Protein AF-A0A4Y2UMC3-F1 (afdb_monomer_lite)

Sequence (117 aa):
MDRKAISCRWVLRKKRDGKYKARLVAHGFMQEEGVDYFETFSPVISMPALRLLLIIMLNENFNVLVLDVKTAFLNGELNETIHMDQPKGYVDKTGNLKQAPRHWYQKFLNFMNKLRF

Radius of gyration: 18.72 Å; chains: 1; bounding box: 35×42×53 Å

Organism: Araneus ventricosus (NCBI:txid182803)

InterPro domains:
  IPR013103 Reverse transcriptase, RNA-dependent DNA polymerase [PF07727] (2-117)

Foldseek 3Di:
DDDDAFEWEWDWDQDPVRDIDIDIGTPPVVDDDVGRHVDDDDPDDDPVRVVVVVVVCVVVVHDDDDDDDPPLLVPFDDPDFHHHDDYPPDDDDDDGDDCSNVRSVVVVVVVVVVVVD

Structure (mmCIF, N/CA/C/O backbone):
data_AF-A0A4Y2UMC3-F1
#
_entry.id   AF-A0A4Y2UMC3-F1
#
loop_
_atom_site.group_PDB
_atom_site.id
_atom_site.type_symbol
_atom_site.label_atom_id
_atom_site.label_alt_id
_atom_site.label_comp_id
_atom_site.label_asym_id
_atom_site.label_entity_id
_atom_site.label_seq_id
_atom_site.pdbx_PDB_ins_code
_atom_site.Cartn_x
_atom_site.Cartn_y
_atom_site.Cartn_z
_atom_site.occupancy
_atom_site.B_iso_or_equiv
_atom_site.auth_seq_id
_atom_site.auth_comp_id
_atom_site.auth_asym_id
_atom_site.auth_atom_id
_atom_site.pdbx_PDB_model_num
ATOM 1 N N . MET A 1 1 ? 11.856 15.500 -20.822 1.00 45.88 1 MET A N 1
ATOM 2 C CA . MET A 1 1 ? 12.917 14.618 -20.297 1.00 45.88 1 MET A CA 1
ATOM 3 C C . MET A 1 1 ? 12.334 13.222 -20.252 1.00 45.88 1 MET A C 1
ATOM 5 O O . MET A 1 1 ? 11.365 13.026 -19.528 1.00 45.88 1 MET A O 1
ATOM 9 N N . ASP A 1 2 ? 12.828 12.310 -21.088 1.00 54.19 2 ASP A N 1
ATOM 10 C CA . ASP A 1 2 ? 12.359 10.921 -21.099 1.00 54.19 2 ASP A CA 1
ATOM 11 C C . ASP A 1 2 ? 12.698 10.257 -19.765 1.00 54.19 2 ASP A C 1
ATOM 13 O O . ASP A 1 2 ? 13.868 10.112 -19.408 1.00 54.19 2 ASP A O 1
ATOM 17 N N . ARG A 1 3 ? 11.666 9.890 -19.001 1.00 65.44 3 ARG A N 1
ATOM 18 C CA . ARG A 1 3 ? 11.836 9.162 -17.742 1.00 65.44 3 ARG A CA 1
ATOM 19 C C . ARG A 1 3 ? 12.123 7.699 -18.057 1.00 65.44 3 ARG A C 1
ATOM 21 O O . ARG A 1 3 ? 11.335 7.035 -18.731 1.00 65.44 3 ARG A O 1
ATOM 28 N N . LYS A 1 4 ? 13.254 7.197 -17.562 1.00 74.81 4 LYS A N 1
ATOM 29 C CA . LYS A 1 4 ? 13.681 5.807 -17.743 1.00 74.81 4 LYS A CA 1
ATOM 30 C C . LYS A 1 4 ? 12.655 4.850 -17.129 1.00 74.81 4 LYS A C 1
ATOM 32 O O . LYS A 1 4 ? 12.164 5.073 -16.025 1.00 74.81 4 LYS A O 1
ATOM 37 N N . ALA A 1 5 ? 12.343 3.772 -17.843 1.00 79.38 5 ALA A N 1
ATOM 38 C CA . ALA A 1 5 ? 11.424 2.759 -17.346 1.00 79.38 5 ALA A CA 1
ATOM 39 C C . ALA A 1 5 ? 12.024 1.987 -16.159 1.00 79.38 5 ALA A C 1
ATOM 41 O O . ALA A 1 5 ? 13.206 1.638 -16.128 1.00 79.38 5 ALA A O 1
ATOM 42 N N . ILE A 1 6 ? 11.182 1.718 -15.165 1.00 83.69 6 ILE A N 1
ATOM 43 C CA . ILE A 1 6 ? 11.537 0.954 -13.975 1.00 83.69 6 ILE A CA 1
ATOM 44 C C . ILE A 1 6 ? 11.337 -0.529 -14.286 1.00 83.69 6 ILE A C 1
ATOM 46 O O . ILE A 1 6 ? 10.217 -0.980 -14.503 1.00 83.69 6 ILE A O 1
ATOM 50 N N . SER A 1 7 ? 12.400 -1.322 -14.251 1.00 85.25 7 SER A N 1
ATOM 51 C CA . SER A 1 7 ? 12.295 -2.778 -14.374 1.00 85.25 7 SER A CA 1
ATOM 52 C C . SER A 1 7 ? 11.427 -3.422 -13.287 1.00 85.25 7 SER A C 1
ATOM 54 O O . SER A 1 7 ? 11.264 -2.902 -12.178 1.00 85.25 7 SER A O 1
ATOM 56 N N . CYS A 1 8 ? 10.870 -4.593 -13.588 1.00 87.50 8 CYS A N 1
ATOM 57 C CA . CYS A 1 8 ? 9.981 -5.327 -12.694 1.00 87.50 8 CYS A CA 1
ATOM 58 C C . CYS A 1 8 ? 10.352 -6.812 -12.595 1.00 87.50 8 CYS A C 1
ATOM 60 O O . CYS A 1 8 ? 11.130 -7.344 -13.391 1.00 87.50 8 CYS A O 1
ATOM 62 N N . ARG A 1 9 ? 9.793 -7.506 -11.598 1.00 88.12 9 ARG A N 1
ATOM 63 C CA . ARG A 1 9 ? 9.912 -8.962 -11.462 1.00 88.12 9 ARG A CA 1
ATOM 64 C C . ARG A 1 9 ? 8.647 -9.602 -10.912 1.00 88.12 9 ARG A C 1
ATOM 66 O O . ARG A 1 9 ? 7.899 -9.000 -10.140 1.00 88.12 9 ARG A O 1
ATOM 73 N N . TRP A 1 10 ? 8.477 -10.877 -11.236 1.00 88.06 10 TRP A N 1
ATOM 74 C CA . TRP A 1 10 ? 7.497 -11.736 -10.587 1.00 88.06 10 TRP A CA 1
ATOM 75 C C . TRP A 1 10 ? 8.022 -12.242 -9.241 1.00 88.06 10 TRP A C 1
ATOM 77 O O . TRP A 1 10 ? 9.147 -12.733 -9.132 1.00 88.06 10 TRP A O 1
ATOM 87 N N . VAL A 1 11 ? 7.180 -12.146 -8.214 1.00 90.56 11 VAL A N 1
ATOM 88 C CA . VAL A 1 11 ? 7.384 -12.764 -6.901 1.00 90.56 11 VAL A CA 1
ATOM 89 C C . VAL A 1 11 ? 6.314 -13.830 -6.710 1.00 90.56 11 VAL A C 1
ATOM 91 O O . VAL A 1 11 ? 5.126 -13.521 -6.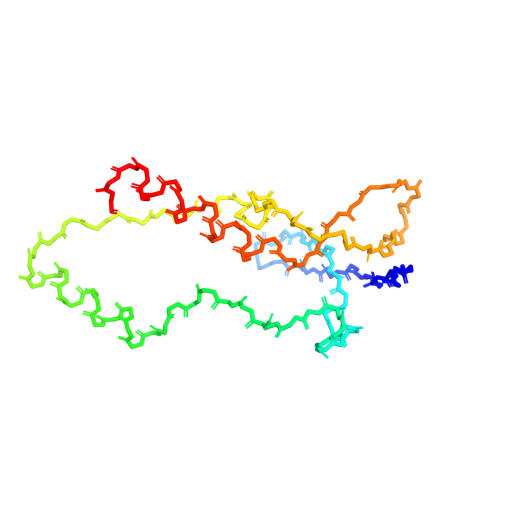575 1.00 90.56 11 VAL A O 1
ATOM 94 N N . LEU A 1 12 ? 6.746 -15.089 -6.689 1.00 92.25 12 LEU A N 1
ATOM 95 C CA . LEU A 1 12 ? 5.888 -16.253 -6.499 1.00 92.25 12 LEU A CA 1
ATOM 96 C C . LEU A 1 12 ? 5.992 -16.738 -5.054 1.00 92.25 12 LEU A C 1
ATOM 98 O O . LEU A 1 12 ? 7.085 -16.869 -4.507 1.00 92.25 12 LEU A O 1
ATOM 102 N N . ARG A 1 13 ? 4.852 -17.002 -4.416 1.00 94.25 13 ARG A N 1
ATOM 103 C CA . ARG A 1 13 ? 4.807 -17.544 -3.055 1.00 94.25 13 ARG A CA 1
ATOM 104 C C . ARG A 1 13 ? 3.673 -18.546 -2.913 1.00 94.25 13 ARG A C 1
ATOM 106 O O . ARG A 1 13 ? 2.523 -18.211 -3.189 1.00 94.25 13 ARG A O 1
ATOM 113 N N . LYS A 1 14 ? 3.985 -19.737 -2.399 1.00 95.88 14 LYS A N 1
ATOM 114 C CA . LYS A 1 14 ? 2.978 -20.690 -1.923 1.00 95.88 14 LYS A CA 1
ATOM 115 C C . LYS A 1 14 ? 2.542 -20.292 -0.512 1.00 95.88 14 LYS A C 1
ATOM 117 O O . LYS A 1 14 ? 3.374 -20.032 0.359 1.00 95.88 14 LYS A O 1
ATOM 122 N N . LYS A 1 15 ? 1.239 -20.155 -0.304 1.00 92.31 15 LYS A N 1
ATOM 123 C CA . LYS A 1 15 ? 0.639 -19.892 1.003 1.00 92.31 15 LYS A CA 1
ATOM 124 C C . LYS A 1 15 ? 0.494 -21.199 1.791 1.00 92.31 15 LYS A C 1
ATOM 126 O O . LYS A 1 15 ? 0.495 -22.284 1.216 1.00 92.31 15 LYS A O 1
ATOM 131 N N . ARG A 1 16 ? 0.340 -21.078 3.115 1.00 93.25 16 ARG A N 1
ATOM 132 C CA . ARG A 1 16 ? 0.115 -22.225 4.015 1.00 93.25 16 ARG A CA 1
ATOM 133 C C . ARG A 1 16 ? -1.187 -22.976 3.701 1.00 93.25 16 ARG A C 1
ATOM 135 O O . ARG A 1 16 ? -1.236 -24.177 3.897 1.00 93.25 16 ARG A O 1
ATOM 142 N N . ASP A 1 17 ? -2.189 -22.292 3.147 1.00 94.06 17 ASP A N 1
ATOM 143 C CA . ASP A 1 17 ? -3.472 -22.861 2.698 1.00 94.06 17 ASP A CA 1
ATOM 144 C C . ASP A 1 17 ? -3.389 -23.576 1.329 1.00 94.06 17 ASP A C 1
ATOM 146 O O . ASP A 1 17 ? -4.412 -23.856 0.712 1.00 94.06 17 ASP A O 1
ATOM 150 N N . GLY A 1 18 ? -2.181 -23.826 0.808 1.00 93.12 18 GLY A N 1
ATOM 151 C CA . GLY A 1 18 ? -1.954 -24.517 -0.464 1.00 93.12 18 GLY A CA 1
ATOM 152 C C . GLY A 1 18 ? -2.061 -23.636 -1.714 1.00 93.12 18 GLY A C 1
ATOM 153 O O . GLY A 1 18 ? -1.643 -24.069 -2.788 1.00 93.12 18 GLY A O 1
ATOM 154 N N . LYS A 1 19 ? -2.541 -22.389 -1.602 1.00 95.12 19 LYS A N 1
ATOM 155 C CA . LYS A 1 19 ? -2.719 -21.490 -2.755 1.00 95.12 19 LYS A CA 1
ATOM 156 C C . LYS A 1 19 ? -1.393 -20.901 -3.238 1.00 95.12 19 LYS A C 1
ATOM 158 O O . LYS A 1 19 ? -0.551 -20.479 -2.442 1.00 95.12 19 LYS A O 1
ATOM 163 N N . TYR A 1 20 ? -1.239 -20.777 -4.552 1.00 94.19 20 TYR A N 1
ATOM 164 C CA . TYR A 1 20 ? -0.124 -20.059 -5.171 1.00 94.19 20 TYR A CA 1
ATOM 165 C C . TYR A 1 20 ? -0.497 -18.586 -5.368 1.00 94.19 20 TYR A C 1
ATOM 167 O O . TYR A 1 20 ? -1.585 -18.264 -5.837 1.00 94.19 20 TYR A O 1
ATOM 175 N N . LYS A 1 21 ? 0.396 -17.673 -4.978 1.00 92.12 21 LYS A N 1
ATOM 176 C CA . LYS A 1 21 ? 0.234 -16.227 -5.160 1.00 92.12 21 LYS A CA 1
ATOM 177 C C . LYS A 1 21 ? 1.376 -15.693 -6.016 1.00 92.12 21 LYS A C 1
ATOM 179 O O . LYS A 1 21 ? 2.534 -15.807 -5.616 1.00 92.12 21 LYS A O 1
ATOM 184 N N . ALA A 1 22 ? 1.037 -15.062 -7.135 1.00 90.06 22 ALA A N 1
ATOM 185 C CA . ALA A 1 22 ? 1.956 -14.273 -7.945 1.00 90.06 22 ALA A CA 1
ATOM 186 C C . ALA A 1 22 ? 1.751 -12.781 -7.658 1.00 90.06 22 ALA A C 1
ATOM 188 O O . ALA A 1 22 ? 0.621 -12.322 -7.486 1.00 90.06 22 ALA A O 1
ATOM 189 N N . ARG A 1 23 ? 2.842 -12.023 -7.563 1.00 87.94 23 ARG A N 1
ATOM 190 C CA . ARG A 1 23 ? 2.817 -10.557 -7.524 1.00 87.94 23 ARG A CA 1
ATOM 191 C C . ARG A 1 23 ? 3.801 -10.021 -8.547 1.00 87.94 23 ARG A C 1
ATOM 193 O O . ARG A 1 23 ? 4.947 -10.467 -8.558 1.00 87.94 23 ARG A O 1
ATOM 200 N N . LEU A 1 24 ? 3.365 -9.057 -9.343 1.00 86.06 24 LEU A N 1
ATOM 201 C CA . LEU A 1 24 ? 4.263 -8.233 -10.134 1.00 86.06 24 LEU A CA 1
ATOM 202 C C . LEU A 1 24 ? 4.757 -7.081 -9.261 1.00 86.06 24 LEU A C 1
ATOM 204 O O . LEU A 1 24 ? 3.951 -6.404 -8.623 1.00 86.06 24 LEU A O 1
ATOM 208 N N . VAL A 1 25 ? 6.072 -6.897 -9.185 1.00 85.12 25 VAL A N 1
ATOM 209 C CA . VAL A 1 25 ? 6.690 -5.885 -8.326 1.00 85.12 25 VAL A CA 1
ATOM 210 C C . VAL A 1 25 ? 7.691 -5.084 -9.146 1.00 85.12 25 VAL A C 1
ATOM 212 O O . VAL A 1 25 ? 8.598 -5.658 -9.747 1.00 85.12 25 VAL A O 1
ATOM 215 N N . ALA A 1 26 ? 7.529 -3.763 -9.162 1.00 85.56 26 ALA A N 1
ATOM 216 C CA . ALA A 1 26 ? 8.514 -2.841 -9.717 1.00 85.56 26 ALA A CA 1
ATOM 217 C C . ALA A 1 26 ? 9.744 -2.769 -8.798 1.00 85.56 26 ALA A C 1
ATOM 219 O O . ALA A 1 26 ? 9.606 -2.783 -7.572 1.00 85.56 26 ALA A O 1
ATOM 220 N N . HIS A 1 27 ? 10.945 -2.643 -9.358 1.00 83.75 27 HIS A N 1
ATOM 221 C CA . HIS A 1 27 ? 12.165 -2.487 -8.571 1.00 83.75 27 HIS A CA 1
ATOM 222 C C . HIS A 1 27 ? 12.217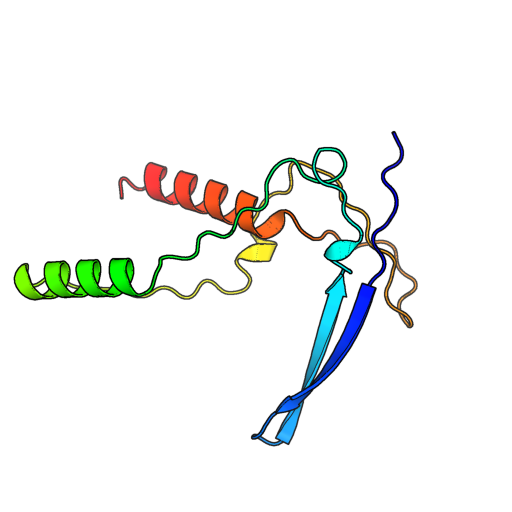 -1.077 -7.963 1.00 83.75 27 HIS A C 1
ATOM 224 O O . HIS A 1 27 ? 12.624 -0.102 -8.589 1.00 83.75 27 HIS A O 1
ATOM 230 N N . GLY A 1 28 ? 11.712 -0.967 -6.730 1.00 74.44 28 GLY A N 1
ATOM 231 C CA . GLY A 1 28 ? 11.689 0.233 -5.880 1.00 74.44 28 GLY A CA 1
ATOM 232 C C . GLY A 1 28 ? 12.993 1.025 -5.908 1.00 74.44 28 GLY A C 1
ATOM 233 O O . GLY A 1 28 ? 12.990 2.194 -6.264 1.00 74.44 28 GLY A O 1
ATOM 234 N N . PHE A 1 29 ? 14.083 0.319 -5.613 1.00 74.00 29 PHE A N 1
ATOM 235 C CA . PHE A 1 29 ? 15.429 0.842 -5.369 1.00 74.00 29 PHE A CA 1
ATOM 236 C C . PHE A 1 29 ? 16.129 1.492 -6.566 1.00 74.00 29 PHE A C 1
ATOM 238 O O . PHE A 1 29 ? 17.198 2.054 -6.388 1.00 74.00 29 PHE A O 1
ATOM 245 N N . MET A 1 30 ? 15.589 1.374 -7.781 1.00 73.12 30 MET A N 1
ATOM 246 C CA . MET A 1 30 ? 16.183 2.029 -8.954 1.00 73.12 30 MET A CA 1
ATOM 247 C C . MET A 1 30 ? 15.706 3.469 -9.133 1.00 73.12 30 MET A C 1
ATOM 249 O O . MET A 1 30 ? 16.039 4.077 -10.140 1.00 73.12 30 MET A O 1
ATOM 253 N N . GLN A 1 31 ? 14.865 3.967 -8.226 1.00 75.06 31 GLN A N 1
ATOM 254 C CA . GLN A 1 31 ? 14.455 5.361 -8.236 1.00 75.06 31 GLN A CA 1
ATOM 255 C C . GLN A 1 31 ? 15.421 6.202 -7.419 1.00 75.06 31 GLN A C 1
ATOM 257 O O . GLN A 1 31 ? 15.777 5.815 -6.305 1.00 75.06 31 GLN A O 1
ATOM 262 N N . GLU A 1 32 ? 15.768 7.365 -7.952 1.00 77.62 32 GLU A N 1
ATOM 263 C CA . GLU A 1 32 ? 16.636 8.333 -7.289 1.00 77.62 32 GLU A CA 1
ATOM 264 C C . GLU A 1 32 ? 15.811 9.450 -6.632 1.00 77.62 32 GLU A C 1
ATOM 266 O O . GLU A 1 32 ? 14.914 10.039 -7.246 1.00 77.62 32 GLU A O 1
ATOM 271 N N . GLU A 1 33 ? 16.101 9.741 -5.362 1.00 77.38 33 GLU A N 1
ATOM 272 C CA . GLU A 1 33 ? 15.497 10.865 -4.641 1.00 77.38 33 GLU A CA 1
ATOM 273 C C . GLU A 1 33 ? 15.931 12.200 -5.265 1.00 77.38 33 GLU A C 1
ATOM 275 O O . GLU A 1 33 ? 17.087 12.381 -5.639 1.00 77.38 33 GLU A O 1
ATOM 280 N N . GLY A 1 34 ? 14.997 13.138 -5.411 1.00 73.75 34 GLY A N 1
ATOM 281 C CA . GLY A 1 34 ? 15.201 14.409 -6.110 1.00 73.75 34 GLY A CA 1
ATOM 282 C C . GLY A 1 34 ? 15.120 14.316 -7.638 1.00 73.75 34 GLY A C 1
ATOM 283 O O . GLY A 1 34 ? 15.058 15.356 -8.293 1.00 73.75 34 GLY A O 1
ATOM 284 N N . VAL A 1 35 ? 15.071 13.104 -8.206 1.00 75.12 35 VAL A N 1
ATOM 285 C CA . VAL A 1 35 ? 14.945 12.864 -9.656 1.00 75.12 35 VAL A CA 1
ATOM 286 C C . VAL A 1 35 ? 13.617 12.175 -9.982 1.00 75.12 35 VAL A C 1
ATOM 288 O O . VAL A 1 35 ? 12.791 12.724 -10.712 1.00 75.12 35 VAL A O 1
ATOM 291 N N . ASP A 1 36 ? 13.386 10.990 -9.413 1.00 70.88 36 ASP A N 1
ATOM 292 C CA . ASP A 1 36 ? 12.207 10.152 -9.669 1.00 70.88 36 ASP A CA 1
ATOM 293 C C . ASP A 1 36 ? 11.121 10.290 -8.595 1.00 70.88 36 ASP A C 1
ATOM 295 O O . ASP A 1 36 ? 9.960 9.934 -8.817 1.00 70.88 36 ASP A O 1
ATOM 299 N N . TYR A 1 37 ? 11.496 10.754 -7.404 1.00 73.62 37 TYR A N 1
ATOM 300 C CA . TYR A 1 37 ? 10.578 11.122 -6.332 1.00 73.62 37 TYR A CA 1
ATOM 301 C C . TYR A 1 37 ? 11.234 12.158 -5.419 1.00 73.62 37 TYR A C 1
ATOM 303 O O . TYR A 1 37 ? 12.441 12.133 -5.224 1.00 73.62 37 TYR A O 1
ATOM 311 N N . PHE A 1 38 ? 10.441 13.049 -4.828 1.00 72.44 38 PHE A N 1
ATOM 312 C CA . PHE A 1 38 ? 10.945 14.054 -3.879 1.00 72.44 38 PHE A CA 1
ATOM 313 C C . PHE A 1 38 ? 10.743 13.665 -2.413 1.00 72.44 38 PHE A C 1
ATOM 315 O O . PHE A 1 38 ? 11.363 14.245 -1.535 1.00 72.44 38 PHE A O 1
ATOM 322 N N . GLU A 1 39 ? 9.869 12.697 -2.135 1.00 69.31 39 GLU A N 1
ATOM 323 C CA . GLU A 1 39 ? 9.613 12.209 -0.781 1.00 69.31 39 GLU A CA 1
ATOM 324 C C . GLU A 1 39 ? 9.128 10.753 -0.799 1.00 69.31 39 GLU A C 1
ATOM 326 O O . GLU A 1 39 ? 8.369 10.340 -1.683 1.00 69.31 39 GLU A O 1
ATOM 331 N N . THR A 1 40 ? 9.534 9.966 0.198 1.00 68.31 40 THR A N 1
ATOM 332 C CA . THR A 1 40 ? 8.929 8.659 0.479 1.00 68.31 40 THR A CA 1
ATOM 333 C C . THR A 1 40 ? 7.775 8.833 1.462 1.00 68.31 40 THR A C 1
ATOM 335 O O . THR A 1 40 ? 8.003 9.083 2.644 1.00 68.31 40 THR A O 1
ATOM 338 N N . PHE A 1 41 ? 6.532 8.673 0.998 1.00 64.38 41 PHE A N 1
ATOM 339 C CA . PHE A 1 41 ? 5.344 8.781 1.849 1.00 64.38 41 PHE A CA 1
ATOM 340 C C . PHE A 1 41 ? 4.700 7.414 2.101 1.00 64.38 41 PHE A C 1
ATOM 342 O O . PHE A 1 41 ? 4.363 6.684 1.166 1.00 64.38 41 PHE A O 1
ATOM 349 N N . SER A 1 42 ? 4.483 7.086 3.374 1.00 67.56 42 SER A N 1
ATOM 350 C CA . SER A 1 42 ? 3.720 5.915 3.803 1.00 67.56 42 SER A CA 1
ATOM 351 C C . SER A 1 42 ? 2.812 6.326 4.964 1.00 67.56 42 SER A C 1
ATOM 353 O O . SER A 1 42 ? 3.329 6.626 6.043 1.00 67.56 42 SER A O 1
ATOM 355 N N . PRO A 1 43 ? 1.478 6.374 4.784 1.00 66.75 43 PRO A N 1
ATOM 356 C CA . PRO A 1 43 ? 0.551 6.763 5.842 1.00 66.75 43 PRO A CA 1
ATOM 357 C C . PRO A 1 43 ? 0.347 5.585 6.805 1.00 66.75 43 PRO A C 1
ATOM 359 O O . PRO A 1 43 ? -0.698 4.938 6.813 1.00 66.75 43 PRO A O 1
ATOM 362 N N . VAL A 1 44 ? 1.377 5.252 7.583 1.00 78.25 44 VAL A N 1
ATOM 363 C CA . VAL A 1 44 ? 1.328 4.170 8.572 1.00 78.25 44 VAL A CA 1
ATOM 364 C C . VAL A 1 44 ? 1.321 4.787 9.959 1.00 78.25 44 VAL A C 1
ATOM 366 O O . VAL A 1 44 ? 2.307 5.378 10.395 1.00 78.25 44 VAL A O 1
ATOM 369 N N . ILE A 1 45 ? 0.202 4.629 10.665 1.00 82.44 45 ILE A N 1
ATOM 370 C CA . ILE A 1 45 ? 0.128 4.962 12.085 1.00 82.44 45 ILE A CA 1
ATOM 371 C C . ILE A 1 45 ? 1.080 4.056 12.875 1.00 82.44 45 ILE A C 1
ATOM 373 O O . ILE A 1 45 ? 1.160 2.848 12.635 1.00 82.44 45 ILE A O 1
ATOM 377 N N . SER A 1 46 ? 1.814 4.629 13.828 1.00 89.50 46 SER A N 1
ATOM 378 C CA . SER A 1 46 ? 2.665 3.838 14.716 1.00 89.50 46 SER A CA 1
ATOM 379 C C . SER A 1 46 ? 1.810 3.012 15.685 1.00 89.50 46 SER A C 1
ATOM 381 O O . SER A 1 46 ? 0.734 3.436 16.111 1.00 89.50 46 SER A O 1
ATOM 383 N N . MET A 1 47 ? 2.293 1.829 16.080 1.00 92.06 47 MET A N 1
ATOM 384 C CA . MET A 1 47 ? 1.577 0.984 17.049 1.00 92.06 47 MET A CA 1
ATOM 385 C C . MET A 1 47 ? 1.294 1.690 18.389 1.00 92.06 47 MET A C 1
ATOM 387 O O . MET A 1 47 ? 0.196 1.504 18.915 1.00 92.06 47 MET A O 1
ATOM 391 N N . PRO A 1 48 ? 2.210 2.505 18.956 1.00 95.38 48 PRO A N 1
ATOM 392 C CA . PRO A 1 48 ? 1.907 3.294 20.150 1.00 95.38 48 PRO A CA 1
ATOM 393 C C . PRO A 1 48 ? 0.772 4.301 19.937 1.00 95.38 48 PRO A C 1
ATOM 395 O O . PRO A 1 48 ? -0.136 4.360 20.762 1.00 95.38 48 PRO A O 1
ATOM 398 N N . ALA A 1 49 ? 0.776 5.037 18.819 1.00 93.12 49 ALA A N 1
ATOM 399 C CA . ALA A 1 49 ? -0.275 6.008 18.512 1.00 93.12 49 ALA A CA 1
ATOM 400 C C . ALA A 1 49 ? -1.639 5.330 18.323 1.00 93.12 49 ALA A C 1
ATOM 402 O O . ALA A 1 49 ? -2.640 5.799 18.856 1.00 93.12 49 ALA A O 1
ATOM 403 N N . LEU A 1 50 ? -1.670 4.181 17.637 1.00 92.81 50 LEU A N 1
ATOM 404 C CA . LEU A 1 50 ? -2.889 3.391 17.475 1.00 92.81 50 LEU A CA 1
ATOM 405 C C . LEU A 1 50 ? -3.442 2.911 18.824 1.00 92.81 50 LEU A C 1
ATOM 407 O O . LEU A 1 50 ? -4.640 3.008 19.067 1.00 92.81 50 LEU A O 1
ATOM 411 N N . ARG A 1 51 ? -2.581 2.412 19.721 1.00 94.56 51 ARG A N 1
ATOM 412 C CA . ARG A 1 51 ? -2.998 1.973 21.063 1.00 94.56 51 ARG A CA 1
ATOM 413 C C . ARG A 1 51 ? -3.555 3.125 21.890 1.00 94.56 51 ARG A C 1
ATOM 415 O O . ARG A 1 51 ? -4.592 2.953 22.519 1.00 94.56 51 ARG A O 1
ATOM 422 N N . LEU A 1 52 ? -2.891 4.281 21.870 1.00 95.62 52 LEU A N 1
ATOM 423 C CA . LEU A 1 52 ? -3.366 5.476 22.565 1.00 95.62 52 LEU A CA 1
ATOM 424 C C . LEU A 1 52 ? -4.751 5.896 22.056 1.00 95.62 52 LEU A C 1
ATOM 426 O O . LEU A 1 52 ? -5.652 6.114 22.861 1.00 95.62 52 LEU A O 1
ATOM 430 N N . LEU A 1 53 ? -4.935 5.935 20.734 1.00 93.44 53 LEU A N 1
ATOM 431 C CA . LEU A 1 53 ? -6.217 6.258 20.111 1.00 93.44 53 LEU A CA 1
ATOM 432 C C . LEU A 1 53 ? -7.328 5.301 20.567 1.00 93.44 53 LEU A C 1
ATOM 434 O O . LEU A 1 53 ? -8.402 5.753 20.948 1.00 93.44 53 LEU A O 1
ATOM 438 N N . LEU A 1 54 ? -7.054 3.992 20.587 1.00 93.25 54 LEU A N 1
ATOM 439 C CA . LEU A 1 54 ? -8.016 2.987 21.046 1.00 93.25 54 LEU A CA 1
ATOM 440 C C . LEU A 1 54 ? -8.367 3.143 22.533 1.00 93.25 54 LEU A C 1
ATOM 442 O O . LEU A 1 54 ? -9.528 2.986 22.890 1.00 93.25 54 LEU A O 1
ATOM 446 N N . ILE A 1 55 ? -7.399 3.473 23.396 1.00 95.81 55 ILE A N 1
ATOM 447 C CA . ILE A 1 55 ? -7.656 3.720 24.827 1.00 95.81 55 ILE A CA 1
ATOM 448 C C . ILE A 1 55 ? -8.583 4.925 25.007 1.00 95.81 55 ILE A C 1
ATOM 450 O O . ILE A 1 55 ? -9.540 4.846 25.772 1.00 95.81 55 ILE A O 1
ATOM 454 N N . ILE A 1 56 ? -8.332 6.017 24.280 1.00 95.38 56 ILE A N 1
ATOM 455 C CA . ILE A 1 56 ? -9.190 7.209 24.311 1.00 95.38 56 ILE A CA 1
ATOM 456 C C . ILE A 1 56 ? -10.603 6.847 23.842 1.00 95.38 56 ILE A C 1
ATOM 458 O O . ILE A 1 56 ? -11.569 7.145 24.531 1.00 95.38 56 ILE A O 1
ATOM 462 N N . MET A 1 57 ? -10.727 6.134 22.718 1.00 94.94 57 MET A N 1
ATOM 463 C CA . MET A 1 57 ? -12.024 5.693 22.192 1.00 94.94 57 MET A CA 1
ATOM 464 C C . MET A 1 57 ? -12.799 4.818 23.183 1.00 94.94 57 MET A C 1
ATOM 466 O O . MET A 1 57 ? -14.012 4.964 23.295 1.00 94.94 57 MET A O 1
ATOM 470 N N . LEU A 1 58 ? -12.116 3.924 23.904 1.00 94.81 58 LEU A N 1
ATOM 471 C CA . LEU A 1 58 ? -12.737 3.082 24.929 1.00 94.81 58 LEU A CA 1
ATOM 472 C C . LEU A 1 58 ? -13.201 3.900 26.140 1.00 94.81 58 LEU A C 1
ATOM 474 O O . LEU A 1 58 ? -14.315 3.688 26.609 1.00 94.81 58 LEU A O 1
ATOM 478 N N . ASN A 1 59 ? -12.379 4.837 26.622 1.00 95.62 59 ASN A N 1
ATOM 479 C CA . ASN A 1 59 ? -12.727 5.694 27.761 1.00 95.62 59 ASN A CA 1
ATOM 480 C C . ASN A 1 59 ? -13.919 6.610 27.456 1.00 95.62 59 ASN A C 1
ATOM 482 O O . ASN A 1 59 ? -14.769 6.813 28.316 1.00 95.62 59 ASN A O 1
ATOM 486 N N . GLU A 1 60 ? -14.004 7.115 26.226 1.00 95.31 60 GLU A N 1
ATOM 487 C CA . GLU A 1 60 ? -15.096 7.981 25.765 1.00 95.31 60 GLU A CA 1
ATOM 488 C C . GLU A 1 60 ? -16.304 7.190 25.219 1.00 95.31 60 GLU A C 1
ATOM 490 O O . GLU A 1 60 ? -17.271 7.771 24.727 1.00 95.31 60 GLU A O 1
ATOM 495 N N . ASN A 1 61 ? -16.262 5.853 25.297 1.00 93.00 61 ASN A N 1
ATOM 496 C CA . ASN A 1 61 ? -17.306 4.940 24.826 1.00 93.00 61 ASN A CA 1
ATOM 497 C C . ASN A 1 61 ? -17.711 5.170 23.351 1.00 93.00 61 ASN A C 1
ATOM 499 O O . ASN A 1 61 ? -18.890 5.142 22.987 1.00 93.00 61 ASN A O 1
ATOM 503 N N . PHE A 1 62 ? -16.724 5.420 22.487 1.00 94.25 62 PHE A N 1
ATOM 504 C CA . PHE A 1 62 ? -16.931 5.657 21.060 1.00 94.25 62 PHE A CA 1
ATOM 505 C C . PHE A 1 62 ? -17.190 4.361 20.286 1.00 94.25 62 PHE A C 1
ATOM 507 O O . PHE A 1 62 ? -16.554 3.330 20.505 1.00 94.25 62 PHE A O 1
ATOM 514 N N . ASN A 1 63 ? -18.070 4.445 19.285 1.00 89.50 63 ASN A N 1
ATOM 515 C CA . ASN A 1 63 ? -18.261 3.378 18.306 1.00 89.50 63 ASN A CA 1
ATOM 516 C C . ASN A 1 63 ? -17.180 3.460 17.222 1.00 89.50 63 ASN A C 1
ATOM 518 O O . ASN A 1 63 ? -17.080 4.461 16.511 1.00 89.50 63 ASN A O 1
ATOM 522 N N . VAL A 1 64 ? -16.393 2.394 17.069 1.00 86.19 64 VAL A N 1
ATOM 523 C CA . VAL A 1 64 ? -15.292 2.328 16.097 1.00 86.19 64 VAL A CA 1
ATOM 524 C C . VAL A 1 64 ? -15.685 1.457 14.909 1.00 86.19 64 VAL A C 1
ATOM 526 O O . VAL A 1 64 ? -16.048 0.293 15.072 1.00 86.19 64 VAL A O 1
ATOM 529 N N . LEU A 1 65 ? -15.550 2.005 13.700 1.00 87.62 65 LEU A N 1
ATOM 530 C CA . LEU A 1 65 ? -15.683 1.266 12.448 1.00 87.62 65 LEU A CA 1
ATOM 531 C C . LEU A 1 65 ? -14.319 1.169 11.760 1.00 87.62 65 LEU A C 1
ATOM 533 O O . LEU A 1 65 ? -13.619 2.168 11.606 1.00 87.62 65 LEU A O 1
ATOM 537 N N . VAL A 1 66 ? -13.955 -0.033 11.313 1.00 86.38 66 VAL A N 1
ATOM 538 C CA . VAL A 1 66 ? -12.739 -0.267 10.527 1.00 86.38 66 VAL A CA 1
ATOM 539 C C . VAL A 1 66 ? -13.129 -0.496 9.074 1.00 86.38 66 VAL A C 1
ATOM 541 O O . VAL A 1 66 ? -13.952 -1.359 8.773 1.00 86.38 66 VAL A O 1
ATOM 544 N N . LEU A 1 67 ? -12.516 0.267 8.172 1.00 85.69 67 LEU A N 1
ATOM 545 C CA . LEU A 1 67 ? -12.740 0.171 6.733 1.00 85.69 67 LEU A CA 1
ATOM 546 C C . LEU A 1 67 ? -11.465 -0.327 6.049 1.00 85.69 67 LEU A C 1
ATOM 548 O O . LEU A 1 67 ? -10.423 0.320 6.123 1.00 85.69 67 LEU A O 1
ATOM 552 N N . ASP A 1 68 ? -11.559 -1.468 5.364 1.00 85.69 68 ASP A N 1
ATOM 553 C CA . ASP A 1 68 ? -10.494 -1.985 4.498 1.00 85.69 68 ASP A CA 1
ATOM 554 C C . ASP A 1 68 ? -10.818 -1.666 3.034 1.00 85.69 68 ASP A C 1
ATOM 556 O O . ASP A 1 68 ? -11.735 -2.235 2.431 1.00 85.69 68 ASP A O 1
ATOM 560 N N . VAL A 1 69 ? -10.080 -0.718 2.456 1.00 80.00 69 VAL A N 1
ATOM 561 C CA . VAL A 1 69 ? -10.301 -0.267 1.079 1.00 80.00 69 VAL A CA 1
ATOM 562 C C . VAL A 1 69 ? -9.537 -1.166 0.115 1.00 80.00 69 VAL A C 1
ATOM 564 O O . VAL A 1 69 ? -8.310 -1.099 -0.016 1.00 80.00 69 VAL A O 1
ATOM 567 N N . LYS A 1 70 ? -10.282 -1.990 -0.630 1.00 81.38 70 LYS A N 1
ATOM 568 C CA . LYS A 1 70 ? -9.710 -2.805 -1.706 1.00 81.38 70 LYS A CA 1
ATOM 569 C C . LYS A 1 70 ? -9.022 -1.910 -2.733 1.00 81.38 70 LYS A C 1
ATOM 571 O O . LYS A 1 70 ? -9.551 -0.879 -3.139 1.00 81.38 70 LYS A O 1
ATOM 576 N N . THR A 1 71 ? -7.826 -2.334 -3.142 1.00 73.19 71 THR A N 1
ATOM 577 C CA . THR A 1 71 ? -7.021 -1.669 -4.177 1.00 73.19 71 THR A CA 1
ATOM 578 C C . THR A 1 71 ? -6.824 -0.169 -3.938 1.00 73.19 71 THR A C 1
ATOM 580 O O . THR A 1 71 ? -6.797 0.592 -4.897 1.00 73.19 71 THR A O 1
ATOM 583 N N . ALA A 1 72 ? -6.659 0.262 -2.680 1.00 69.06 72 ALA A N 1
ATOM 584 C CA . ALA A 1 72 ? -6.427 1.664 -2.311 1.00 69.06 72 ALA A CA 1
ATOM 585 C C . ALA A 1 72 ? -5.389 2.349 -3.220 1.00 69.06 72 ALA A C 1
ATOM 587 O O . ALA A 1 72 ? -5.660 3.386 -3.811 1.00 69.06 72 ALA A O 1
ATOM 588 N N . PHE A 1 73 ? -4.261 1.686 -3.477 1.00 65.31 73 PHE A N 1
ATOM 589 C CA . PHE A 1 73 ? -3.224 2.193 -4.377 1.00 65.31 73 PHE A CA 1
ATOM 590 C C . PHE A 1 73 ? -3.707 2.470 -5.808 1.00 65.31 73 PHE A C 1
ATOM 592 O O . PHE A 1 73 ? -3.288 3.449 -6.405 1.00 65.31 73 PHE A O 1
ATOM 599 N N . LEU A 1 74 ? -4.627 1.684 -6.361 1.00 69.50 74 LEU A N 1
ATOM 600 C CA . LEU A 1 74 ? -5.126 1.914 -7.724 1.00 69.50 74 LEU A CA 1
ATOM 601 C C . LEU A 1 74 ? -6.122 3.077 -7.817 1.00 69.50 74 LEU A C 1
ATOM 603 O O . LEU A 1 74 ? -6.440 3.513 -8.915 1.00 69.50 74 LEU A O 1
ATOM 607 N N . ASN A 1 75 ? -6.613 3.576 -6.682 1.00 71.69 75 ASN A N 1
ATOM 608 C CA . ASN A 1 75 ? -7.590 4.661 -6.639 1.00 71.69 75 ASN A CA 1
ATOM 609 C C . ASN A 1 75 ? -6.942 6.056 -6.560 1.00 71.69 75 ASN A C 1
ATOM 611 O O . ASN A 1 75 ? -7.660 7.054 -6.602 1.00 71.69 75 ASN A O 1
ATOM 615 N N . GLY A 1 76 ? -5.614 6.145 -6.431 1.00 68.75 76 GLY A N 1
ATOM 616 C CA . GLY A 1 76 ? -4.881 7.410 -6.457 1.00 68.75 76 GLY A CA 1
ATOM 617 C C . GLY A 1 76 ? -4.623 7.895 -7.882 1.00 68.75 76 GLY A C 1
ATOM 618 O O . GLY A 1 76 ? -4.057 7.161 -8.688 1.00 68.75 76 GLY A O 1
ATOM 619 N N . GLU A 1 77 ? -5.008 9.133 -8.186 1.00 70.38 77 GLU A N 1
ATOM 620 C CA . GLU A 1 77 ? -4.705 9.780 -9.469 1.00 70.38 77 GLU A CA 1
ATOM 621 C C . GLU A 1 77 ? -3.249 10.232 -9.504 1.00 70.38 77 GLU A C 1
ATOM 623 O O . GLU A 1 77 ? -2.859 11.122 -8.772 1.00 70.38 77 GLU A O 1
ATOM 628 N N . LEU A 1 78 ? -2.429 9.606 -10.342 1.00 70.06 78 LEU A N 1
ATOM 629 C CA . LEU A 1 78 ? -1.023 9.967 -10.489 1.00 70.06 78 LEU A CA 1
ATOM 630 C C . LEU A 1 78 ? -0.894 11.280 -11.276 1.00 70.06 78 LEU A C 1
ATOM 632 O O . LEU A 1 78 ? -1.160 11.294 -12.473 1.00 70.06 78 LEU A O 1
ATOM 636 N N . ASN A 1 79 ? -0.406 12.347 -10.638 1.00 70.38 79 ASN A N 1
ATOM 637 C CA . ASN A 1 79 ? -0.035 13.592 -11.340 1.00 70.38 79 ASN A CA 1
ATOM 638 C C . ASN A 1 79 ? 1.234 13.442 -12.198 1.00 70.38 79 ASN A C 1
ATOM 640 O O . ASN A 1 79 ? 1.587 14.333 -12.966 1.00 70.38 79 ASN A O 1
ATOM 644 N N . GLU A 1 80 ? 1.938 12.324 -12.045 1.00 71.25 80 GLU A N 1
ATOM 645 C CA . GLU A 1 80 ? 3.205 12.044 -12.695 1.00 71.25 80 GLU A CA 1
ATOM 646 C C . GLU A 1 80 ? 3.142 10.752 -13.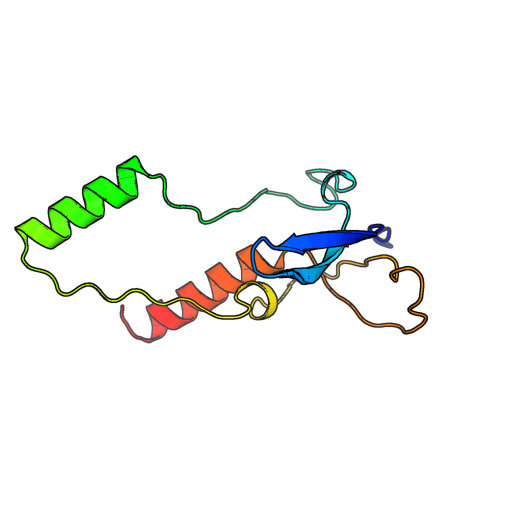507 1.00 71.25 80 GLU A C 1
ATOM 648 O O . GLU A 1 80 ? 2.722 9.703 -13.009 1.00 71.25 80 GLU A O 1
ATOM 653 N N . THR A 1 81 ? 3.632 10.808 -14.744 1.00 71.56 81 THR A N 1
ATOM 654 C CA . THR A 1 81 ? 3.801 9.616 -15.578 1.00 71.56 81 THR A CA 1
ATOM 655 C C . THR A 1 81 ? 5.023 8.833 -15.106 1.00 71.56 81 THR A C 1
ATOM 657 O O . THR A 1 81 ? 6.131 9.371 -15.016 1.00 71.56 81 THR A O 1
ATOM 660 N N . ILE A 1 82 ? 4.817 7.550 -14.805 1.00 73.06 82 ILE A N 1
ATOM 661 C CA . ILE A 1 82 ? 5.872 6.612 -14.415 1.00 73.06 82 ILE A CA 1
ATOM 662 C C . ILE A 1 82 ? 5.811 5.420 -15.359 1.00 73.06 82 ILE A C 1
ATOM 664 O O . ILE A 1 82 ? 4.773 4.768 -15.473 1.00 73.06 82 ILE A O 1
ATOM 668 N N . HIS A 1 83 ? 6.935 5.122 -16.004 1.00 76.44 83 HIS A N 1
ATOM 669 C CA . HIS A 1 83 ? 7.065 3.973 -16.890 1.00 76.44 83 HIS A CA 1
ATOM 670 C C . HIS A 1 83 ? 7.646 2.779 -16.131 1.00 76.44 83 HIS A C 1
ATOM 672 O O . HIS A 1 83 ? 8.574 2.917 -15.334 1.00 76.44 83 HIS A O 1
ATOM 678 N N . MET A 1 84 ? 7.109 1.591 -16.393 1.00 80.50 84 MET A N 1
ATOM 679 C CA . MET A 1 84 ? 7.637 0.324 -15.898 1.00 80.50 84 MET A CA 1
ATOM 680 C C . MET A 1 84 ? 7.908 -0.589 -17.091 1.00 80.50 84 MET A C 1
ATOM 682 O O . MET A 1 84 ? 7.099 -0.632 -18.020 1.00 80.50 84 MET A O 1
ATOM 686 N N . ASP A 1 85 ? 9.012 -1.333 -17.058 1.00 82.38 85 ASP A N 1
ATOM 687 C CA . ASP A 1 85 ? 9.257 -2.362 -18.065 1.00 82.38 85 ASP A CA 1
ATOM 688 C C . ASP A 1 85 ? 8.136 -3.394 -18.021 1.00 82.38 85 ASP A C 1
ATOM 690 O O . ASP A 1 85 ? 7.634 -3.764 -16.949 1.00 82.38 85 ASP A O 1
ATOM 694 N N . GLN A 1 86 ? 7.773 -3.903 -19.192 1.00 79.19 86 GLN A N 1
ATOM 695 C CA . GLN A 1 86 ? 6.787 -4.964 -19.261 1.00 79.19 86 GLN A CA 1
ATOM 696 C C . GLN A 1 86 ? 7.343 -6.247 -18.629 1.00 79.19 86 GLN A C 1
ATOM 698 O O . GLN A 1 86 ? 8.510 -6.603 -18.837 1.00 79.19 86 GLN A O 1
ATOM 703 N N . PRO A 1 87 ? 6.529 -6.964 -17.840 1.00 80.62 87 PRO A N 1
ATOM 704 C CA . PRO A 1 87 ? 6.949 -8.237 -17.286 1.00 80.62 87 PRO A CA 1
ATOM 705 C C . PRO A 1 87 ? 7.217 -9.253 -18.393 1.00 80.62 87 PRO A C 1
ATOM 707 O O . PRO A 1 87 ? 6.496 -9.324 -19.386 1.00 80.62 87 PRO A O 1
ATOM 710 N N . LYS A 1 88 ? 8.211 -10.121 -18.175 1.00 74.12 88 LYS A N 1
ATOM 711 C CA . LYS A 1 88 ? 8.466 -11.268 -19.058 1.00 74.12 88 LYS A CA 1
ATOM 712 C C . LYS A 1 88 ? 7.175 -12.070 -19.268 1.00 74.12 88 LYS A C 1
ATOM 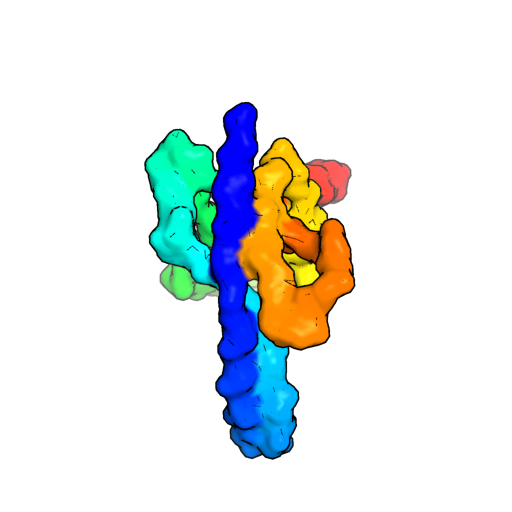714 O O . LYS A 1 88 ? 6.543 -12.470 -18.288 1.00 74.12 88 LYS A O 1
ATOM 719 N N . GLY A 1 89 ? 6.822 -12.307 -20.532 1.00 72.88 89 GLY A N 1
ATOM 720 C CA . GLY A 1 89 ? 5.586 -12.990 -20.936 1.00 72.88 89 GLY A CA 1
ATOM 721 C C . GLY A 1 89 ? 4.408 -12.060 -21.250 1.00 72.88 89 GLY A C 1
ATOM 722 O O . GLY A 1 89 ? 3.332 -12.555 -21.562 1.00 72.88 89 GLY A O 1
ATOM 723 N N . TYR A 1 90 ? 4.603 -10.741 -21.187 1.00 67.50 90 TYR A N 1
ATOM 724 C CA . TYR A 1 90 ? 3.623 -9.733 -21.583 1.00 67.50 90 TYR A CA 1
ATOM 725 C C . TYR A 1 90 ? 4.274 -8.802 -22.613 1.00 67.50 90 TYR A C 1
ATOM 727 O O . TYR A 1 90 ? 5.351 -8.269 -22.357 1.00 67.50 90 TYR A O 1
ATOM 735 N N . VAL A 1 91 ? 3.653 -8.671 -23.787 1.00 59.72 91 VAL A N 1
ATOM 736 C CA . VAL A 1 91 ? 4.076 -7.769 -24.871 1.00 59.72 91 VAL A CA 1
ATOM 737 C C . VAL A 1 91 ? 2.872 -6.891 -25.227 1.00 59.72 91 VAL A C 1
ATOM 739 O O . VAL A 1 91 ? 2.327 -6.998 -26.318 1.00 59.72 91 VAL A O 1
ATOM 742 N N . ASP A 1 92 ? 2.384 -6.092 -24.272 1.00 59.28 92 ASP A N 1
ATOM 743 C CA . ASP A 1 92 ? 1.394 -5.049 -24.562 1.00 59.28 92 ASP A CA 1
ATOM 744 C C . ASP A 1 92 ? 1.451 -3.824 -23.616 1.00 59.28 92 ASP A C 1
ATOM 746 O O . ASP A 1 92 ? 1.853 -3.906 -22.453 1.00 59.28 92 ASP A O 1
ATOM 750 N N . LYS A 1 93 ? 1.090 -2.654 -24.160 1.00 50.66 93 LYS A N 1
ATOM 751 C CA . LYS A 1 93 ? 1.616 -1.303 -23.846 1.00 50.66 93 LYS A CA 1
ATOM 752 C C . LYS A 1 93 ? 0.994 -0.527 -22.665 1.00 50.66 93 LYS A C 1
ATOM 754 O O . LYS A 1 93 ? 0.948 0.700 -22.729 1.00 50.66 93 LYS A O 1
ATOM 759 N N . THR A 1 94 ? 0.558 -1.142 -21.564 1.00 52.66 94 THR A N 1
ATOM 760 C CA . THR A 1 94 ? -0.098 -0.337 -20.498 1.00 52.66 94 THR A CA 1
ATOM 761 C C . THR A 1 94 ? 0.137 -0.824 -19.068 1.00 52.66 94 THR A C 1
ATOM 763 O O . THR A 1 94 ? -0.346 -1.884 -18.681 1.00 52.66 94 THR A O 1
ATOM 766 N N . GLY A 1 95 ? 0.810 -0.004 -18.246 1.00 52.75 95 GLY A N 1
ATOM 767 C CA . GLY A 1 95 ? 0.872 -0.171 -16.788 1.00 52.75 95 GLY A CA 1
ATOM 768 C C . GLY A 1 95 ? 1.569 0.992 -16.061 1.00 52.75 95 GLY A C 1
ATOM 769 O O . GLY A 1 95 ? 2.721 1.290 -16.358 1.00 52.75 95 GLY A O 1
ATOM 770 N N . ASN A 1 96 ? 0.884 1.611 -15.086 1.00 51.34 96 ASN A N 1
ATOM 771 C CA . ASN A 1 96 ? 1.381 2.715 -14.240 1.00 51.34 96 ASN A CA 1
ATOM 772 C C . ASN A 1 96 ? 1.642 2.229 -12.798 1.00 51.34 96 ASN A C 1
ATOM 774 O O . ASN A 1 96 ? 0.831 1.471 -12.265 1.00 51.34 96 ASN A O 1
ATOM 778 N N . LEU A 1 97 ? 2.721 2.677 -12.130 1.00 57.91 97 LEU A N 1
ATOM 779 C CA . LEU A 1 97 ? 3.029 2.309 -10.732 1.00 57.91 97 LEU A CA 1
ATOM 780 C C . LEU A 1 97 ? 3.902 3.335 -9.977 1.00 57.91 97 LEU A C 1
ATOM 782 O O . LEU A 1 97 ? 4.801 3.925 -10.555 1.00 57.91 97 LEU A O 1
ATOM 786 N N . LYS A 1 98 ? 3.679 3.393 -8.648 1.00 55.56 98 LYS A N 1
ATOM 787 C CA . LYS A 1 98 ? 4.517 3.870 -7.513 1.00 55.56 98 LYS A CA 1
ATOM 788 C C . LYS A 1 98 ? 4.046 5.084 -6.690 1.00 55.56 98 LYS A C 1
ATOM 790 O O . LYS A 1 98 ? 4.111 4.971 -5.472 1.00 55.56 98 LYS A O 1
ATOM 795 N N . GLN A 1 99 ? 3.482 6.163 -7.247 1.00 61.81 99 GLN A N 1
ATOM 796 C CA . GLN A 1 99 ? 2.927 7.264 -6.409 1.00 61.81 99 GLN A CA 1
ATOM 797 C C . GLN A 1 99 ? 1.447 7.082 -6.005 1.00 61.81 99 GLN A C 1
ATOM 799 O O . GLN A 1 99 ? 0.885 7.854 -5.229 1.00 61.81 99 GLN A O 1
ATOM 804 N N . ALA A 1 100 ? 0.835 6.007 -6.485 1.00 64.00 100 ALA A N 1
ATOM 805 C CA . ALA A 1 100 ? -0.516 5.549 -6.190 1.00 64.00 100 ALA A CA 1
ATOM 806 C C . ALA A 1 100 ? -0.949 5.662 -4.695 1.00 64.00 100 ALA A C 1
ATOM 808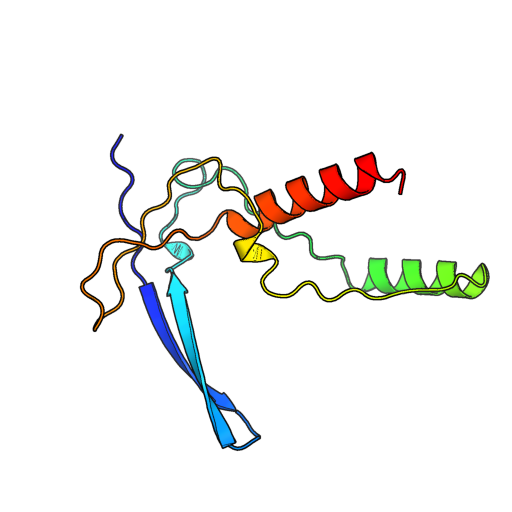 O O . ALA A 1 100 ? -2.045 6.157 -4.430 1.00 64.00 100 ALA A O 1
ATOM 809 N N . PRO A 1 101 ? -0.108 5.291 -3.700 1.00 64.00 101 PRO A N 1
ATOM 810 C CA . PRO A 1 101 ? -0.385 5.497 -2.269 1.00 64.00 101 PRO A CA 1
ATOM 811 C C . PRO A 1 101 ? -0.676 6.934 -1.847 1.00 64.00 101 PRO A C 1
ATOM 813 O O . PRO A 1 101 ? -1.653 7.181 -1.141 1.00 64.00 101 PRO A O 1
ATOM 816 N N . ARG A 1 102 ? 0.169 7.880 -2.267 1.00 70.56 102 ARG A N 1
ATOM 817 C CA . ARG A 1 102 ? 0.073 9.288 -1.869 1.00 70.56 102 ARG A CA 1
ATOM 818 C C . ARG A 1 102 ? -1.177 9.920 -2.458 1.00 70.56 102 ARG A C 1
ATOM 820 O O . ARG A 1 102 ? -1.944 10.562 -1.748 1.00 70.56 102 ARG A O 1
ATOM 827 N N . HIS A 1 103 ? -1.391 9.690 -3.746 1.00 71.62 103 HIS A N 1
ATOM 828 C CA . HIS A 1 103 ? -2.543 10.235 -4.453 1.00 71.62 103 HIS A CA 1
ATOM 829 C C . HIS A 1 103 ? -3.855 9.642 -3.951 1.00 71.62 103 HIS A C 1
ATOM 831 O O . HIS A 1 103 ? -4.854 10.349 -3.862 1.00 71.62 103 HIS A O 1
ATOM 837 N N . TRP A 1 104 ? -3.858 8.370 -3.537 1.00 74.81 104 TRP A N 1
ATOM 838 C CA . TRP A 1 104 ? -5.021 7.803 -2.862 1.00 74.81 104 TRP A CA 1
ATOM 839 C C . TRP A 1 104 ? -5.279 8.477 -1.518 1.00 74.81 104 TRP A C 1
ATOM 841 O O . TRP A 1 104 ? -6.415 8.853 -1.251 1.00 74.81 104 TRP A O 1
ATOM 851 N N . TYR A 1 105 ? -4.242 8.675 -0.697 1.00 79.56 105 TYR A N 1
ATOM 852 C CA . TYR A 1 105 ? -4.384 9.368 0.583 1.00 79.56 105 TYR A CA 1
ATOM 853 C C . TYR A 1 105 ? -4.948 10.782 0.396 1.00 79.56 105 TYR A C 1
ATOM 855 O O . TYR A 1 105 ? -5.914 11.145 1.060 1.00 79.56 105 TYR A O 1
ATOM 863 N N . GLN A 1 106 ? -4.431 11.548 -0.568 1.00 81.94 106 GLN A N 1
ATOM 864 C CA . GLN A 1 106 ? -4.952 12.880 -0.897 1.00 81.94 106 GLN A CA 1
ATOM 865 C C . GLN A 1 106 ? -6.406 12.834 -1.383 1.00 81.94 106 GLN A C 1
ATOM 867 O O . GLN A 1 106 ? -7.240 13.600 -0.905 1.00 81.94 106 GLN A O 1
ATOM 872 N N . LYS A 1 107 ? -6.744 11.909 -2.290 1.00 82.69 107 LYS A N 1
ATOM 873 C CA . LYS A 1 107 ? -8.119 11.733 -2.779 1.00 82.69 107 LYS A CA 1
ATOM 874 C C . LYS A 1 107 ? -9.080 11.357 -1.653 1.00 82.69 107 LYS A C 1
ATOM 876 O O . LYS A 1 107 ? -10.183 11.894 -1.587 1.00 82.69 107 LYS A O 1
ATOM 881 N N . PHE A 1 108 ? -8.655 10.465 -0.761 1.00 82.88 108 PHE A N 1
ATOM 882 C CA . PHE A 1 108 ? -9.428 10.049 0.400 1.00 82.88 108 PHE A CA 1
ATOM 883 C C . PHE A 1 108 ? -9.630 11.205 1.384 1.00 82.88 108 PHE A C 1
ATOM 885 O O . PHE A 1 108 ? -10.763 11.460 1.775 1.00 82.88 108 PHE A O 1
ATOM 892 N N . LEU A 1 109 ? -8.578 11.961 1.715 1.00 83.62 109 LEU A N 1
ATOM 893 C CA . LEU A 1 109 ? -8.695 13.158 2.553 1.00 83.62 109 LEU A CA 1
ATOM 894 C C . LEU A 1 109 ? -9.669 14.178 1.955 1.00 83.62 109 LEU A C 1
ATOM 896 O O . LEU A 1 109 ? -10.554 14.663 2.652 1.00 83.62 109 LEU A O 1
ATOM 900 N N . ASN A 1 110 ? -9.558 14.462 0.655 1.00 87.25 110 ASN A N 1
ATOM 901 C CA . ASN A 1 110 ? -10.465 15.384 -0.030 1.00 87.25 110 ASN A CA 1
ATOM 902 C C . ASN A 1 110 ? -11.922 14.899 0.024 1.00 87.25 110 ASN A C 1
ATOM 904 O O . ASN A 1 110 ? -12.834 15.697 0.241 1.00 87.25 110 ASN A O 1
ATOM 908 N N . PHE A 1 111 ? -12.146 13.593 -0.150 1.00 85.62 111 PHE A N 1
ATOM 909 C CA . PHE A 1 111 ? -13.466 12.980 -0.023 1.00 85.62 111 PHE A CA 1
ATOM 910 C C . PHE A 1 111 ? -14.030 13.111 1.400 1.00 85.62 111 PHE A C 1
ATOM 912 O O . PHE A 1 111 ? -15.173 13.537 1.557 1.00 85.62 111 PHE A O 1
ATOM 919 N N . MET A 1 112 ? -13.231 12.807 2.425 1.00 85.44 112 MET A N 1
ATOM 920 C CA . MET A 1 112 ? -13.644 12.901 3.831 1.00 85.44 112 MET A CA 1
ATOM 921 C C . MET A 1 112 ? -13.956 14.346 4.238 1.00 85.44 112 MET A C 1
ATOM 923 O O . MET A 1 112 ? -15.028 14.603 4.783 1.00 85.44 112 MET A O 1
ATOM 927 N N . ASN A 1 113 ? -13.103 15.301 3.852 1.00 85.88 113 ASN A N 1
ATOM 928 C CA . ASN A 1 1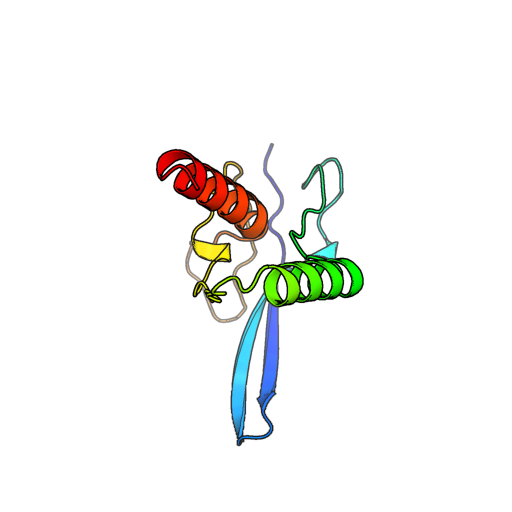13 ? -13.330 16.731 4.086 1.00 85.88 113 ASN A CA 1
ATOM 929 C C . ASN A 1 113 ? -14.646 17.212 3.453 1.00 85.88 113 ASN A C 1
ATOM 931 O O . ASN A 1 113 ? -15.398 17.971 4.063 1.00 85.88 113 ASN A O 1
ATOM 935 N N . LYS A 1 114 ? -14.969 16.747 2.236 1.00 87.31 114 LYS A N 1
ATOM 936 C CA . LYS A 1 114 ? -16.242 17.074 1.570 1.00 87.31 114 LYS A CA 1
ATOM 937 C C . LYS A 1 114 ? -17.455 16.551 2.346 1.00 87.31 114 LYS A C 1
ATOM 939 O O . LYS A 1 114 ? -18.508 17.185 2.328 1.00 87.31 114 LYS A O 1
ATOM 944 N N . LEU A 1 115 ? -17.311 15.412 3.019 1.00 87.06 115 LEU A N 1
ATOM 945 C CA . LEU A 1 115 ? -18.345 14.808 3.858 1.00 87.06 115 LEU A CA 1
ATOM 946 C C . LEU A 1 115 ? -18.408 15.392 5.279 1.00 87.06 115 LEU A C 1
ATOM 948 O O . LEU A 1 115 ? -19.285 14.990 6.038 1.00 87.06 115 LEU A O 1
ATOM 952 N N . ARG A 1 116 ? -17.545 16.364 5.616 1.00 77.75 116 ARG A N 1
ATOM 953 C CA . ARG A 1 116 ? -17.442 16.992 6.947 1.00 77.75 116 ARG A CA 1
ATOM 954 C C . ARG A 1 116 ? -17.141 16.000 8.079 1.00 77.75 116 ARG A C 1
ATOM 956 O O . ARG A 1 116 ? -17.624 16.187 9.195 1.00 77.75 116 ARG A O 1
ATOM 963 N N . PHE A 1 117 ? -16.367 14.962 7.771 1.00 60.50 117 PHE A N 1
ATOM 964 C CA . PHE A 1 117 ? -15.666 14.176 8.787 1.00 60.50 117 PHE A CA 1
ATOM 965 C C . PHE A 1 117 ? -14.367 14.861 9.206 1.00 60.50 117 PHE A C 1
ATOM 967 O O . PHE A 1 117 ? -13.830 15.644 8.388 1.00 60.50 117 PHE A O 1
#

Secondary structure (DSSP, 8-state):
--PPPBPEEEEEEE-TTS-EEEEEEE-GGGPPBTTTBS--------HHHHHHHHHHHHHTT--------TTGGGGS--SS---BPPPTT---S----SSHHHHHHHHHHHHHHHTT-

pLDDT: mean 79.19, std 12.28, range [45.88, 95.88]